Protein AF-A0A7Y5JQ44-F1 (afdb_monomer_lite)

Foldseek 3Di:
DPPVVVLLCVLLVVLCVVLVFDKDADDDPVQFDDLFPPDDTDGFARMWTDAPLEIEHEHEDDDLDLPNVVVCVSNLPPCVGGVPHGQYEYEYEYELVVPPPVSVVVNVVSVVVRPPDPRYHYDYYHDHSVCSNVSSVVSSVPRDNPPD

Radius of gyration: 15.03 Å; chains: 1; bounding box: 41×35×41 Å

Secondary structure (DSSP, 8-state):
---HHHHHHHHHHHHHHHTT--EEESSSGGGEE--STTSPPEE--SEEEEETTEEEEEEEESS--THHHHHHHGGGS-GGG-TTPPEEEEEEEEEGGG--HHHHHHHHHHHHHS---TTEEEEEEEE-GGGHHHHHHHHHHHS-----

pLDDT: mean 76.37, std 14.39, range [36.78, 96.12]

Structure (mmCIF, N/CA/C/O backbone):
data_AF-A0A7Y5JQ44-F1
#
_entry.id   AF-A0A7Y5JQ44-F1
#
loop_
_atom_site.group_PDB
_atom_site.id
_atom_site.type_symbol
_atom_site.label_atom_id
_atom_site.label_alt_id
_atom_site.label_comp_id
_atom_site.label_asym_id
_atom_site.label_entity_id
_atom_site.label_seq_id
_atom_site.pdbx_PDB_ins_code
_atom_site.Cartn_x
_atom_site.Cartn_y
_atom_site.Cartn_z
_atom_site.occupancy
_atom_site.B_iso_or_equiv
_atom_site.auth_seq_id
_atom_site.auth_comp_id
_atom_site.auth_asym_id
_atom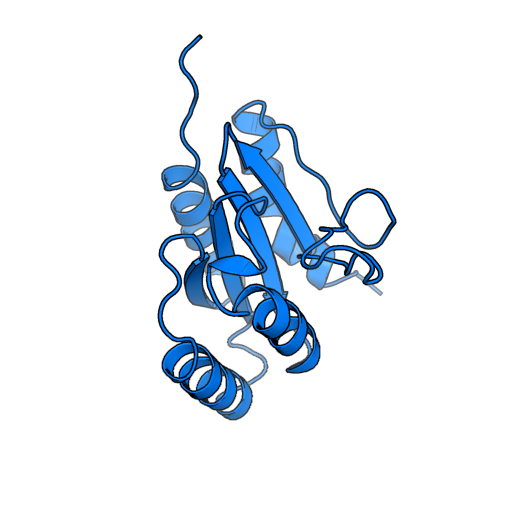_site.auth_atom_id
_atom_site.pdbx_PDB_model_num
ATOM 1 N N . MET A 1 1 ? 24.063 8.985 -3.036 1.00 36.78 1 MET A N 1
ATOM 2 C CA . MET A 1 1 ? 23.354 7.823 -3.611 1.00 36.78 1 MET A CA 1
ATOM 3 C C . MET A 1 1 ? 21.888 8.187 -3.660 1.00 36.78 1 MET A C 1
ATOM 5 O O . MET A 1 1 ? 21.375 8.625 -2.639 1.00 36.78 1 MET A O 1
ATOM 9 N N . ALA A 1 2 ? 21.256 8.141 -4.834 1.00 40.81 2 ALA A N 1
ATOM 10 C CA . ALA A 1 2 ? 19.824 8.403 -4.928 1.00 40.81 2 ALA A CA 1
ATOM 11 C C . ALA A 1 2 ? 19.093 7.365 -4.070 1.00 40.81 2 ALA A C 1
ATOM 13 O O . ALA A 1 2 ? 19.378 6.174 -4.180 1.00 40.81 2 ALA A O 1
ATOM 14 N N . ASN A 1 3 ? 18.216 7.818 -3.177 1.00 60.44 3 ASN A N 1
ATOM 15 C CA . ASN A 1 3 ? 17.438 6.920 -2.341 1.00 60.44 3 ASN A CA 1
ATOM 16 C C . ASN A 1 3 ? 16.402 6.234 -3.247 1.00 60.44 3 ASN A C 1
ATOM 18 O O . ASN A 1 3 ? 15.373 6.827 -3.561 1.00 60.44 3 ASN A O 1
ATOM 22 N N . HIS A 1 4 ? 16.731 5.050 -3.775 1.00 64.75 4 HIS A N 1
ATOM 23 C CA . HIS A 1 4 ? 15.924 4.358 -4.787 1.00 64.75 4 HIS A CA 1
ATOM 24 C C . HIS A 1 4 ? 14.474 4.160 -4.322 1.00 64.75 4 HIS A C 1
ATOM 26 O O . HIS A 1 4 ? 13.556 4.335 -5.117 1.00 64.75 4 HIS A O 1
ATOM 32 N N . GLU A 1 5 ? 14.261 3.922 -3.029 1.00 70.62 5 GLU A N 1
ATOM 33 C CA . GLU A 1 5 ? 12.936 3.822 -2.406 1.00 70.62 5 GLU A CA 1
ATOM 34 C C . GLU A 1 5 ? 12.140 5.130 -2.490 1.00 70.62 5 GLU A C 1
ATOM 36 O O . GLU A 1 5 ? 10.962 5.115 -2.841 1.00 70.62 5 GLU A O 1
ATOM 41 N N . ALA A 1 6 ? 12.787 6.282 -2.280 1.00 78.44 6 ALA A N 1
ATOM 42 C CA . ALA A 1 6 ? 12.116 7.579 -2.360 1.00 78.44 6 ALA A CA 1
ATOM 43 C C . ALA A 1 6 ? 11.533 7.837 -3.759 1.00 78.44 6 ALA A C 1
ATOM 45 O O . ALA A 1 6 ? 10.423 8.347 -3.871 1.00 78.44 6 ALA A O 1
ATOM 46 N N . ASN A 1 7 ? 12.237 7.427 -4.821 1.00 87.56 7 ASN A N 1
ATOM 47 C CA . ASN A 1 7 ? 11.745 7.573 -6.194 1.00 87.56 7 ASN A CA 1
ATOM 48 C C . ASN A 1 7 ? 10.535 6.675 -6.483 1.00 87.56 7 ASN A C 1
ATOM 50 O O . ASN A 1 7 ? 9.626 7.085 -7.200 1.00 87.56 7 ASN A O 1
ATOM 54 N N . TRP A 1 8 ? 10.509 5.470 -5.913 1.00 90.38 8 TRP A N 1
ATOM 55 C CA . TRP A 1 8 ? 9.403 4.523 -6.083 1.00 90.38 8 TRP A CA 1
ATOM 56 C C . TRP A 1 8 ? 8.129 4.962 -5.347 1.00 90.38 8 TRP A C 1
ATOM 58 O O . TRP A 1 8 ? 7.028 4.600 -5.756 1.00 90.38 8 TRP A O 1
ATOM 68 N N . LEU A 1 9 ? 8.259 5.794 -4.309 1.00 91.25 9 LEU A N 1
ATOM 69 C CA . LEU A 1 9 ? 7.126 6.365 -3.575 1.00 91.25 9 LEU A CA 1
ATOM 70 C C . LEU A 1 9 ? 6.496 7.586 -4.250 1.00 91.25 9 LEU A C 1
ATOM 72 O O . LEU A 1 9 ? 5.332 7.889 -3.982 1.00 91.25 9 LEU A O 1
ATOM 76 N N . LEU A 1 10 ? 7.229 8.293 -5.117 1.00 93.25 10 LEU A N 1
ATOM 77 C CA . LEU A 1 10 ? 6.767 9.552 -5.718 1.00 93.25 10 LEU A CA 1
ATOM 78 C C . LEU A 1 10 ? 5.389 9.451 -6.399 1.00 93.25 10 LEU A C 1
ATOM 80 O O . LEU A 1 10 ? 4.582 10.360 -6.195 1.00 93.25 10 LEU A O 1
ATOM 84 N N . PRO A 1 11 ? 5.061 8.397 -7.175 1.00 95.06 11 PRO A N 1
ATOM 85 C CA . PRO A 1 11 ? 3.728 8.263 -7.767 1.00 95.06 11 PRO A CA 1
ATOM 86 C C . PRO A 1 11 ? 2.599 8.241 -6.726 1.00 95.06 11 PRO A C 1
ATOM 88 O O . PRO A 1 11 ? 1.555 8.862 -6.927 1.00 95.06 11 PRO A O 1
ATOM 91 N N . PHE A 1 12 ? 2.821 7.587 -5.584 1.00 95.25 12 PHE A N 1
ATOM 92 C CA . PHE A 1 12 ? 1.846 7.499 -4.495 1.00 95.25 12 PHE A CA 1
ATOM 93 C C . PHE A 1 12 ? 1.682 8.842 -3.778 1.00 95.25 12 PHE A C 1
ATOM 95 O O . PHE A 1 12 ? 0.554 9.275 -3.540 1.00 95.25 12 PHE A O 1
ATOM 102 N N . GLN A 1 13 ? 2.790 9.539 -3.504 1.00 94.56 13 GLN A N 1
ATOM 103 C CA . GLN A 1 13 ? 2.778 10.877 -2.895 1.00 94.56 13 GLN A CA 1
ATOM 104 C C . GLN A 1 13 ? 2.011 11.874 -3.768 1.00 94.56 13 GLN A C 1
ATOM 106 O O . GLN A 1 13 ? 1.089 12.530 -3.288 1.00 94.56 13 GLN A O 1
ATOM 111 N N . LYS A 1 14 ? 2.293 11.899 -5.078 1.00 95.25 14 LYS A N 1
ATOM 112 C CA . LYS A 1 14 ? 1.587 12.758 -6.044 1.00 95.25 14 LYS A CA 1
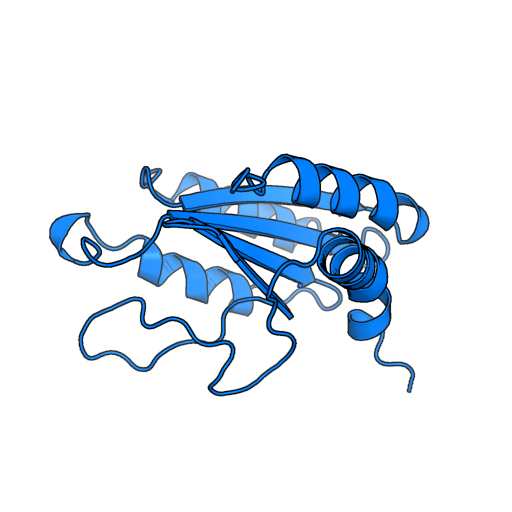ATOM 113 C C . LYS A 1 14 ? 0.081 12.516 -6.055 1.00 95.25 14 LYS A C 1
ATOM 115 O O . LYS A 1 14 ? -0.693 13.454 -6.227 1.00 95.25 14 LYS A O 1
ATOM 120 N N . ILE A 1 15 ? -0.354 11.265 -5.898 1.00 94.38 15 ILE A N 1
ATOM 121 C CA . ILE A 1 15 ? -1.780 10.935 -5.796 1.00 94.38 15 ILE A CA 1
ATOM 122 C C . ILE A 1 15 ? -2.376 11.469 -4.499 1.00 94.38 15 ILE A C 1
ATOM 124 O O . ILE A 1 15 ? -3.472 12.030 -4.542 1.00 94.38 15 ILE A O 1
ATOM 128 N N . CYS A 1 16 ? -1.672 11.314 -3.376 1.00 93.25 16 CYS A N 1
ATOM 129 C CA . CYS A 1 16 ? -2.122 11.835 -2.090 1.00 93.25 16 CYS A CA 1
ATOM 130 C C . CYS A 1 16 ? -2.275 13.358 -2.147 1.00 93.25 16 CYS A C 1
ATOM 132 O O . CYS A 1 16 ? -3.342 13.874 -1.831 1.00 93.25 16 CYS A O 1
ATOM 134 N N . GLU A 1 17 ? -1.274 14.062 -2.675 1.00 94.06 17 GLU A N 1
ATOM 135 C CA . GLU A 1 17 ? -1.298 15.516 -2.877 1.00 94.06 17 GLU A CA 1
ATOM 136 C C . GLU A 1 17 ? -2.436 15.950 -3.806 1.00 94.06 17 GLU A C 1
ATOM 138 O O . GLU A 1 17 ? -3.242 16.807 -3.450 1.00 94.06 17 GLU A O 1
ATOM 143 N N . LYS A 1 18 ? -2.568 15.314 -4.979 1.00 93.56 18 LYS A N 1
ATOM 144 C CA . LYS A 1 18 ? -3.624 15.629 -5.957 1.00 93.56 18 LYS A CA 1
ATOM 145 C C . LYS A 1 18 ? -5.030 15.455 -5.381 1.00 93.56 18 LYS A C 1
ATOM 147 O O . LYS A 1 18 ? -5.957 16.136 -5.813 1.00 93.56 18 LYS A O 1
ATOM 152 N N . ARG A 1 19 ? -5.201 14.514 -4.454 1.00 91.12 19 ARG A N 1
ATOM 153 C CA . ARG A 1 19 ? -6.483 14.206 -3.811 1.00 91.12 19 ARG A CA 1
ATOM 154 C C . ARG A 1 19 ? -6.657 14.873 -2.450 1.00 91.12 19 ARG A C 1
ATOM 156 O O . ARG A 1 19 ? -7.668 14.612 -1.806 1.00 91.12 19 ARG A O 1
ATOM 163 N N . ASN A 1 20 ? -5.711 15.716 -2.036 1.00 91.25 20 ASN A N 1
ATOM 164 C CA . ASN A 1 20 ? -5.694 16.360 -0.727 1.00 91.25 20 ASN A CA 1
ATOM 165 C C . ASN A 1 20 ? -5.854 15.355 0.434 1.00 91.25 20 ASN A C 1
ATOM 167 O O . ASN A 1 20 ? -6.616 15.581 1.371 1.00 91.25 20 ASN A O 1
ATOM 171 N N . LEU A 1 21 ? -5.177 14.208 0.328 1.00 90.25 21 LEU A N 1
ATOM 172 C CA . LEU A 1 21 ? -5.147 13.175 1.360 1.00 90.25 21 LEU A CA 1
ATOM 173 C C . LEU A 1 21 ? -4.020 13.471 2.345 1.00 90.25 21 LEU A C 1
ATOM 175 O O . LEU A 1 21 ? -2.890 13.729 1.933 1.00 90.25 21 LEU A O 1
ATOM 179 N N . GLU A 1 22 ? -4.306 13.369 3.639 1.00 90.25 22 GLU A N 1
ATOM 180 C CA . GLU A 1 22 ? -3.270 13.417 4.667 1.00 90.25 22 GLU A CA 1
ATOM 181 C C . GLU A 1 22 ? -2.464 12.115 4.656 1.00 90.25 22 GLU A C 1
ATOM 183 O O . GLU A 1 22 ? -3.023 11.016 4.735 1.00 90.25 22 GLU A O 1
ATOM 188 N N . TYR A 1 23 ? -1.139 12.234 4.553 1.00 90.62 23 TYR A N 1
ATOM 189 C CA . TYR A 1 23 ? -0.252 11.082 4.477 1.00 90.62 23 TYR A CA 1
ATOM 190 C C . TYR A 1 23 ? 1.034 11.280 5.282 1.00 90.62 23 TYR A C 1
ATOM 192 O O . TYR A 1 23 ? 1.530 12.394 5.445 1.00 90.62 23 TYR A O 1
ATOM 200 N N . THR A 1 24 ? 1.584 10.177 5.786 1.00 89.56 24 THR A N 1
ATOM 201 C CA . THR A 1 24 ? 2.880 10.122 6.478 1.00 89.56 24 THR A CA 1
ATOM 202 C C . THR A 1 24 ? 3.867 9.297 5.663 1.00 89.56 24 THR A C 1
ATOM 204 O O . THR A 1 24 ? 3.471 8.285 5.088 1.00 89.56 24 THR A O 1
ATOM 207 N N . ILE A 1 25 ? 5.142 9.701 5.630 1.00 87.19 25 ILE A N 1
ATOM 208 C CA . ILE A 1 25 ? 6.217 8.995 4.911 1.00 87.19 25 ILE A CA 1
ATOM 209 C C . ILE A 1 25 ? 7.396 8.650 5.821 1.00 87.19 25 ILE A C 1
ATOM 211 O O . ILE A 1 25 ? 7.679 9.362 6.786 1.00 87.19 25 ILE A O 1
ATOM 215 N N . GLY A 1 26 ? 8.129 7.602 5.449 1.00 73.56 26 GLY A N 1
ATOM 216 C CA . GLY A 1 26 ? 9.442 7.273 6.002 1.00 73.56 26 GLY A CA 1
ATOM 217 C C . GLY A 1 26 ? 9.432 6.699 7.422 1.00 73.56 26 GLY A C 1
ATOM 218 O O . GLY A 1 26 ? 8.414 6.232 7.937 1.00 73.56 26 GLY A O 1
ATOM 219 N N . GLN A 1 27 ? 10.613 6.700 8.046 1.00 62.16 27 GLN A N 1
ATOM 220 C CA . GLN A 1 27 ? 10.834 6.145 9.383 1.00 62.16 27 GLN A CA 1
ATOM 221 C C . GLN A 1 27 ? 10.608 7.204 10.473 1.00 62.16 27 GLN A C 1
ATOM 223 O O . GLN A 1 27 ? 11.093 8.328 10.362 1.00 62.16 27 GLN A O 1
ATOM 228 N N . GLY A 1 28 ? 9.917 6.843 11.560 1.00 60.38 28 GLY A N 1
ATOM 229 C CA . GLY A 1 28 ? 9.774 7.702 12.742 1.00 60.38 28 GLY A CA 1
ATOM 230 C C . GLY A 1 28 ? 8.482 7.475 13.526 1.00 60.38 28 GLY A C 1
ATOM 231 O O . GLY A 1 28 ? 7.590 6.762 13.074 1.00 60.38 28 GLY A O 1
ATOM 232 N N . ASN A 1 29 ? 8.366 8.114 14.696 1.00 58.38 29 ASN A N 1
ATOM 233 C CA . ASN A 1 29 ? 7.226 7.957 15.619 1.00 58.38 29 ASN A CA 1
ATOM 234 C C . ASN A 1 29 ? 5.868 8.283 14.982 1.00 58.38 29 ASN A C 1
ATOM 236 O O . ASN A 1 29 ? 4.848 7.733 15.384 1.00 58.38 29 ASN A O 1
ATOM 240 N N . GLN A 1 30 ? 5.852 9.157 13.972 1.00 65.62 30 GLN A N 1
ATOM 241 C CA . GLN A 1 30 ? 4.630 9.507 13.254 1.00 65.62 30 GLN A CA 1
ATOM 242 C C . GLN A 1 30 ? 4.152 8.399 12.314 1.00 65.62 30 GLN A C 1
ATOM 244 O O . GLN A 1 30 ? 2.967 8.365 12.015 1.00 65.62 30 GLN A O 1
ATOM 249 N N . ASN A 1 31 ? 5.019 7.468 11.900 1.00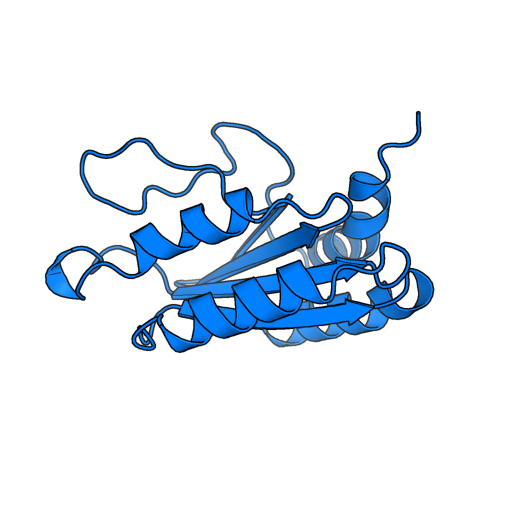 70.12 31 ASN A N 1
ATOM 250 C CA . ASN A 1 31 ? 4.683 6.353 11.015 1.00 70.12 31 ASN A CA 1
ATOM 251 C C . ASN A 1 31 ? 4.697 5.002 11.752 1.00 70.12 31 ASN A C 1
ATOM 253 O O . ASN A 1 31 ? 5.196 3.990 11.260 1.00 70.12 31 ASN A O 1
ATOM 257 N N . GLN A 1 32 ? 4.181 5.001 12.981 1.00 72.88 32 GLN A N 1
ATOM 258 C CA . GLN A 1 32 ? 4.017 3.796 13.784 1.00 72.88 32 GLN A CA 1
ATOM 259 C C . GLN A 1 32 ? 2.537 3.479 13.994 1.00 72.88 32 GLN A C 1
ATOM 261 O O . GLN A 1 32 ? 1.703 4.388 14.039 1.00 72.88 32 GLN A O 1
ATOM 266 N N . LEU A 1 33 ? 2.216 2.193 14.119 1.00 68.06 33 LEU A N 1
ATOM 267 C CA . LEU A 1 33 ? 0.910 1.721 14.577 1.00 68.06 33 LEU A CA 1
ATOM 268 C C . LEU A 1 33 ? 1.103 0.894 15.848 1.00 68.06 33 LEU A C 1
ATOM 270 O O . LEU A 1 33 ? 1.958 0.006 15.913 1.00 68.06 33 LEU A O 1
ATOM 274 N N . ALA A 1 34 ? 0.296 1.198 16.861 1.00 68.25 34 ALA A N 1
ATOM 275 C CA . ALA A 1 34 ? 0.174 0.367 18.046 1.00 68.25 34 ALA A CA 1
ATOM 276 C C . ALA A 1 34 ? -0.746 -0.808 17.700 1.00 68.25 34 ALA A C 1
ATOM 278 O O . ALA A 1 34 ? -1.965 -0.665 17.675 1.00 68.25 34 ALA A O 1
ATOM 279 N N . ILE A 1 35 ? -0.148 -1.951 17.367 1.00 62.94 35 ILE A N 1
ATOM 280 C CA . ILE A 1 35 ? -0.906 -3.150 17.000 1.00 62.94 35 ILE A CA 1
ATOM 281 C C . ILE A 1 35 ? -1.494 -3.818 18.246 1.00 62.94 35 ILE A C 1
ATOM 283 O O . ILE A 1 35 ? -2.651 -4.212 18.258 1.00 62.94 35 ILE A O 1
ATOM 287 N N . LEU A 1 36 ? -0.695 -3.971 19.301 1.00 61.50 36 LEU A N 1
ATOM 288 C CA . LEU A 1 36 ? -1.088 -4.719 20.4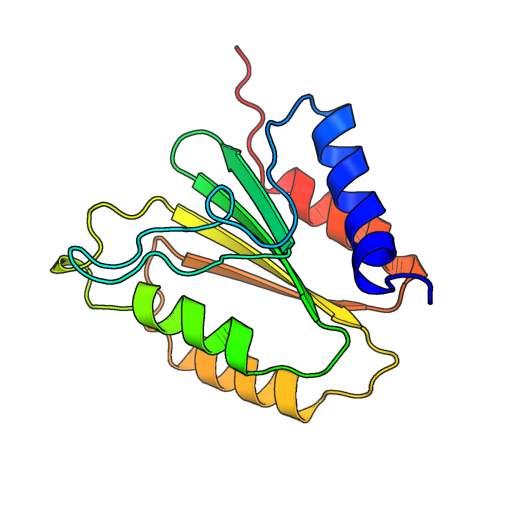89 1.00 61.50 36 LEU A CA 1
ATOM 289 C C . LEU A 1 36 ? -1.019 -3.814 21.720 1.00 61.50 36 LEU A C 1
ATOM 291 O O . LEU A 1 36 ? -0.034 -3.083 21.878 1.00 61.50 36 LEU A O 1
ATOM 295 N N . PRO A 1 37 ? -2.029 -3.860 22.610 1.00 58.75 37 PRO A N 1
ATOM 296 C CA . PRO A 1 37 ? -1.971 -3.122 23.859 1.00 58.75 37 PRO A CA 1
ATOM 297 C C . PRO A 1 37 ? -0.745 -3.581 24.658 1.00 58.75 37 PRO A C 1
ATOM 299 O O . PRO A 1 37 ? -0.521 -4.777 24.841 1.00 58.75 37 PRO A O 1
ATOM 302 N N . ASN A 1 38 ? 0.045 -2.618 25.137 1.00 64.44 38 ASN A N 1
ATOM 303 C CA . ASN A 1 38 ? 1.281 -2.821 25.908 1.00 64.44 38 ASN A CA 1
ATOM 304 C C . ASN A 1 38 ? 2.500 -3.350 25.131 1.00 64.44 38 ASN A C 1
ATOM 306 O O . ASN A 1 38 ? 3.507 -3.676 25.762 1.00 64.44 38 ASN A O 1
ATOM 310 N N . LEU A 1 39 ? 2.462 -3.400 23.795 1.00 65.31 39 LEU A N 1
ATOM 311 C CA . LEU A 1 39 ? 3.670 -3.594 22.990 1.00 65.31 39 LEU A CA 1
ATOM 312 C C . LEU A 1 39 ? 4.152 -2.277 22.371 1.00 65.31 39 LEU A C 1
ATOM 314 O O . LEU A 1 39 ? 3.342 -1.379 22.130 1.00 65.31 39 LEU A O 1
ATOM 318 N N . PRO A 1 40 ? 5.464 -2.151 22.091 1.00 64.00 40 PRO A N 1
ATOM 319 C CA . PRO A 1 40 ? 5.981 -1.020 21.339 1.00 64.00 40 PRO A CA 1
ATOM 320 C C . PRO A 1 40 ? 5.259 -0.884 19.999 1.00 64.00 40 PRO A C 1
ATOM 322 O O . PRO A 1 40 ? 5.079 -1.869 19.278 1.00 64.00 40 PRO A O 1
ATOM 325 N N . SER A 1 41 ? 4.878 0.344 19.655 1.00 68.88 41 SER A N 1
ATOM 326 C CA . SER A 1 41 ? 4.380 0.654 18.322 1.00 68.88 41 SER A CA 1
ATOM 327 C C . SER A 1 41 ? 5.453 0.298 17.297 1.00 68.88 41 SER A C 1
ATOM 329 O O . SER A 1 41 ? 6.629 0.629 17.466 1.00 68.88 41 SER A O 1
ATOM 331 N N . VAL A 1 42 ? 5.059 -0.385 16.229 1.00 67.19 42 VAL A N 1
ATOM 332 C CA . VAL A 1 42 ? 5.993 -0.773 15.168 1.00 67.19 42 VAL A CA 1
ATOM 333 C C . VAL A 1 42 ? 5.839 0.177 13.995 1.00 67.19 42 VAL A C 1
ATOM 335 O O . VAL A 1 42 ? 4.748 0.688 13.739 1.00 67.19 42 VAL A O 1
ATOM 338 N N . GLN A 1 43 ? 6.936 0.444 13.291 1.00 70.38 43 GLN A N 1
ATOM 339 C CA . GLN A 1 43 ? 6.876 1.227 12.063 1.00 70.38 43 GLN A CA 1
ATOM 340 C C . GLN A 1 43 ? 6.109 0.450 10.984 1.00 70.38 43 GLN A C 1
ATOM 342 O O . GLN A 1 43 ? 6.407 -0.726 10.758 1.00 70.38 43 GLN A O 1
ATOM 347 N N . PHE A 1 44 ? 5.174 1.122 10.311 1.00 72.50 44 PHE A N 1
ATOM 348 C CA . PHE A 1 44 ? 4.328 0.547 9.264 1.00 72.50 44 PHE A CA 1
ATOM 349 C C . PHE A 1 44 ? 4.468 1.294 7.945 1.00 72.50 44 PHE A C 1
ATOM 351 O O . PHE A 1 44 ? 4.107 2.466 7.872 1.00 72.50 44 PHE A O 1
ATOM 358 N N . GLY A 1 45 ? 4.899 0.595 6.898 1.00 77.56 45 GLY A N 1
ATOM 359 C CA . GLY A 1 45 ? 4.964 1.152 5.555 1.00 77.56 45 GLY A CA 1
ATOM 360 C C . GLY A 1 45 ? 6.040 2.202 5.347 1.00 77.56 45 GLY A C 1
ATOM 361 O O . GLY A 1 45 ? 6.637 2.749 6.281 1.00 77.56 45 GLY A O 1
ATOM 362 N N . ASP A 1 46 ? 6.206 2.531 4.078 1.00 87.06 46 ASP A N 1
ATOM 363 C CA . ASP A 1 46 ? 7.002 3.654 3.601 1.00 87.06 46 ASP A CA 1
ATOM 364 C C . ASP A 1 46 ? 6.140 4.899 3.369 1.00 87.06 46 ASP A C 1
ATOM 366 O O . ASP A 1 46 ? 6.625 6.029 3.475 1.00 87.06 46 ASP A O 1
ATOM 370 N N . LEU A 1 47 ? 4.850 4.691 3.084 1.00 90.69 47 LEU A N 1
ATOM 371 C CA . LEU A 1 47 ? 3.813 5.715 3.030 1.00 90.69 47 LEU A CA 1
ATOM 372 C C . LEU A 1 47 ? 2.526 5.182 3.661 1.00 90.69 47 LEU A C 1
ATOM 374 O O . LEU A 1 47 ? 2.155 4.026 3.467 1.00 90.69 47 LEU A O 1
ATOM 378 N N . ARG A 1 48 ? 1.815 6.038 4.392 1.00 89.88 48 ARG A N 1
ATOM 379 C CA . ARG A 1 48 ? 0.544 5.690 5.028 1.00 89.88 48 ARG A CA 1
ATOM 380 C C . ARG A 1 48 ? -0.465 6.819 4.897 1.00 89.88 48 ARG A C 1
ATOM 382 O O . ARG A 1 48 ? -0.121 7.974 5.119 1.00 89.88 48 ARG A O 1
ATOM 389 N N . VAL A 1 49 ? -1.706 6.463 4.595 1.00 90.38 49 VAL A N 1
ATOM 390 C CA . VAL A 1 49 ? -2.864 7.359 4.496 1.00 90.38 49 VAL A CA 1
ATOM 391 C C . VAL A 1 49 ? -3.938 6.852 5.444 1.00 90.38 49 VAL A C 1
ATOM 393 O O . VAL A 1 49 ? -4.265 5.667 5.418 1.00 90.38 49 VAL A O 1
ATOM 396 N N . ARG A 1 50 ? -4.515 7.735 6.258 1.00 87.31 50 ARG A N 1
ATOM 397 C CA . ARG A 1 50 ? -5.697 7.403 7.064 1.00 87.31 50 ARG A CA 1
ATOM 398 C C . ARG A 1 50 ? -6.943 7.948 6.371 1.00 87.31 50 ARG A C 1
ATOM 400 O O . ARG A 1 50 ? -6.970 9.118 6.004 1.00 87.31 50 ARG A O 1
ATOM 407 N N . SER A 1 51 ? -7.959 7.110 6.189 1.00 86.50 51 SER A N 1
ATOM 408 C CA . SER A 1 51 ? -9.249 7.493 5.610 1.00 86.50 51 SER A CA 1
ATOM 409 C C . SER A 1 51 ? -10.386 6.871 6.416 1.00 86.50 51 SER A C 1
ATOM 411 O O . SER A 1 51 ? -10.625 5.667 6.362 1.00 86.50 51 SER A O 1
ATOM 413 N N . GLY A 1 52 ? -11.082 7.687 7.214 1.00 84.31 52 GLY A N 1
ATOM 414 C CA . GLY A 1 52 ? -12.116 7.193 8.128 1.00 84.31 52 GLY A CA 1
ATOM 415 C C . GLY A 1 52 ? -11.559 6.164 9.120 1.00 84.31 52 GLY A C 1
ATOM 416 O O . GLY A 1 52 ? -10.601 6.456 9.833 1.00 84.31 52 GLY A O 1
ATOM 417 N N . ASN A 1 53 ? -12.152 4.965 9.131 1.00 81.06 53 ASN A N 1
ATOM 418 C CA . ASN A 1 53 ? -11.731 3.826 9.962 1.00 81.06 53 ASN A CA 1
ATOM 419 C C . ASN A 1 53 ? -10.773 2.867 9.225 1.00 81.06 53 ASN A C 1
ATOM 421 O O . ASN A 1 53 ? -10.632 1.704 9.623 1.00 81.06 53 ASN A O 1
ATOM 425 N N . GLU A 1 54 ? -10.157 3.330 8.136 1.00 85.94 54 GLU A N 1
ATOM 426 C CA . GLU A 1 54 ? -9.199 2.571 7.341 1.00 85.94 54 GLU A CA 1
ATOM 427 C C . GLU A 1 54 ? -7.832 3.261 7.309 1.00 85.94 54 GLU A C 1
ATOM 429 O O . GLU A 1 54 ? -7.703 4.485 7.230 1.00 85.94 54 GLU A O 1
ATOM 434 N N . THR A 1 55 ? -6.785 2.448 7.345 1.00 86.44 55 THR A N 1
ATOM 435 C CA . THR A 1 55 ? -5.400 2.853 7.156 1.00 86.44 55 THR A CA 1
ATOM 436 C C . THR A 1 55 ? -4.867 2.162 5.909 1.00 86.44 55 THR A C 1
ATOM 438 O O . THR A 1 55 ? -4.730 0.940 5.865 1.00 86.44 55 THR A O 1
ATOM 441 N N . HIS A 1 56 ? -4.532 2.944 4.890 1.00 89.69 56 HIS A N 1
ATOM 442 C CA . HIS A 1 56 ? -3.924 2.451 3.663 1.00 89.69 56 HIS A CA 1
ATOM 443 C C . HIS A 1 56 ? -2.414 2.611 3.755 1.00 89.69 56 HIS A C 1
ATOM 445 O O . HIS A 1 56 ? -1.911 3.690 4.069 1.00 89.69 56 HIS A O 1
ATOM 451 N N . VAL A 1 57 ? -1.689 1.536 3.481 1.00 88.62 57 VAL A N 1
ATOM 452 C CA . VAL A 1 57 ? -0.236 1.473 3.623 1.00 88.62 57 VAL A CA 1
ATOM 453 C C . VAL A 1 57 ? 0.371 1.138 2.272 1.00 88.62 57 VAL A C 1
ATOM 455 O O . VAL A 1 57 ? -0.127 0.256 1.576 1.00 88.62 57 VAL A O 1
ATOM 458 N N . VAL A 1 58 ? 1.447 1.823 1.905 1.00 90.62 58 VAL A N 1
ATOM 459 C CA . VAL A 1 58 ? 2.306 1.462 0.779 1.00 90.62 58 VAL A CA 1
ATOM 460 C C . VAL A 1 58 ? 3.647 1.013 1.336 1.00 90.62 58 VAL A C 1
ATOM 462 O O . VAL A 1 58 ? 4.263 1.717 2.137 1.00 90.62 58 VAL A O 1
ATOM 465 N N . GLU A 1 59 ? 4.083 -0.155 0.892 1.00 88.00 59 GLU A N 1
ATOM 466 C CA . GLU A 1 59 ? 5.386 -0.738 1.193 1.00 88.00 59 GLU A CA 1
ATOM 467 C C . GLU A 1 59 ? 6.105 -0.983 -0.136 1.00 88.00 59 GLU A C 1
ATOM 469 O O . GLU A 1 59 ? 5.546 -1.619 -1.038 1.00 88.00 59 GLU A O 1
ATOM 474 N N . ILE A 1 60 ? 7.320 -0.462 -0.271 1.00 87.06 60 ILE A N 1
ATOM 475 C CA . ILE A 1 60 ? 8.179 -0.652 -1.434 1.00 87.06 60 ILE A CA 1
ATOM 476 C C . ILE A 1 60 ? 9.338 -1.558 -1.030 1.00 87.06 60 ILE A C 1
ATOM 478 O O . ILE A 1 60 ? 10.204 -1.183 -0.248 1.00 87.06 60 ILE A O 1
ATOM 482 N N . GLU A 1 61 ? 9.407 -2.735 -1.640 1.00 81.62 61 GLU A N 1
ATOM 483 C CA . GLU A 1 61 ? 10.473 -3.696 -1.393 1.00 81.62 61 GLU A CA 1
ATOM 484 C C . GLU A 1 61 ? 11.479 -3.708 -2.551 1.00 81.62 61 GLU A C 1
ATOM 486 O O . GLU A 1 61 ? 11.207 -4.208 -3.651 1.00 81.62 61 GLU A O 1
ATOM 491 N N . ASN A 1 62 ? 12.667 -3.162 -2.275 1.00 71.69 62 ASN A N 1
ATOM 492 C CA . ASN A 1 62 ? 13.799 -3.103 -3.202 1.00 71.69 62 ASN A CA 1
ATOM 493 C C . ASN A 1 62 ? 14.984 -4.003 -2.789 1.00 71.69 62 ASN A C 1
ATOM 495 O O . ASN A 1 62 ? 15.861 -4.237 -3.616 1.00 71.69 62 ASN A O 1
ATOM 499 N N . GLY A 1 63 ? 15.035 -4.506 -1.548 1.00 62.81 63 GLY A N 1
ATOM 500 C CA . GLY A 1 63 ? 16.191 -5.213 -0.967 1.00 62.81 63 GLY A CA 1
ATOM 501 C C . GLY A 1 63 ? 15.937 -6.662 -0.527 1.00 62.81 63 GLY A C 1
ATOM 502 O O . GLY A 1 63 ? 16.874 -7.357 -0.133 1.00 62.81 63 GLY A O 1
ATOM 503 N N . GLY A 1 64 ? 14.698 -7.142 -0.611 1.00 53.62 64 GLY A N 1
ATOM 504 C CA . GLY A 1 64 ? 14.313 -8.502 -0.250 1.00 53.62 64 GLY A CA 1
ATOM 505 C C . GLY A 1 64 ? 14.155 -8.752 1.256 1.00 53.62 64 GLY A C 1
ATOM 506 O O . GLY A 1 64 ? 14.402 -9.860 1.732 1.00 53.62 64 GLY A O 1
ATOM 507 N N . GLY A 1 65 ? 13.763 -7.748 2.035 1.00 58.31 65 GLY A N 1
ATOM 508 C CA . GLY A 1 65 ? 13.557 -7.884 3.473 1.00 58.31 65 GLY A CA 1
ATOM 509 C C . GLY A 1 65 ? 12.237 -8.573 3.838 1.00 58.31 65 GLY A C 1
ATOM 510 O O . GLY A 1 65 ? 11.192 -7.945 3.954 1.00 58.31 65 GLY A O 1
ATOM 511 N N . VAL A 1 66 ? 12.272 -9.859 4.199 1.00 56.62 66 VAL A N 1
ATOM 512 C CA . VAL A 1 66 ? 11.103 -10.536 4.819 1.00 56.62 66 VAL A CA 1
ATOM 513 C C . VAL A 1 66 ? 10.716 -9.957 6.194 1.00 56.62 66 VAL A C 1
ATOM 515 O O . VAL A 1 66 ? 9.647 -10.251 6.728 1.00 56.62 66 VAL A O 1
ATOM 518 N N . THR A 1 67 ? 11.577 -9.128 6.787 1.00 56.22 67 THR A N 1
ATOM 519 C CA . THR A 1 67 ? 11.417 -8.538 8.123 1.00 56.22 67 THR A CA 1
ATOM 520 C C . THR A 1 67 ? 10.305 -7.503 8.205 1.00 56.22 67 THR A C 1
ATOM 522 O O . THR A 1 67 ? 9.675 -7.396 9.257 1.00 56.22 67 THR A O 1
ATOM 525 N N . ASN A 1 68 ? 10.011 -6.772 7.125 1.00 62.25 68 ASN A N 1
ATOM 526 C CA . ASN A 1 68 ? 8.885 -5.834 7.126 1.00 62.25 68 ASN A CA 1
ATOM 527 C C . ASN A 1 68 ? 7.549 -6.579 7.214 1.00 62.25 68 ASN A C 1
ATOM 529 O O . ASN A 1 68 ? 6.625 -6.124 7.878 1.00 62.25 68 ASN A O 1
ATOM 533 N N . LEU A 1 69 ? 7.501 -7.793 6.670 1.00 61.75 69 LEU A N 1
ATOM 534 C CA . LEU A 1 69 ? 6.307 -8.626 6.551 1.00 61.75 69 LEU A CA 1
ATOM 535 C C . LEU A 1 69 ? 5.915 -9.294 7.870 1.00 61.75 69 LEU A C 1
ATOM 537 O O . LEU A 1 69 ? 4.734 -9.369 8.202 1.00 61.75 69 LEU A O 1
ATOM 541 N N . ALA A 1 70 ? 6.902 -9.688 8.677 1.00 62.09 70 ALA A N 1
ATOM 542 C CA . ALA A 1 70 ? 6.671 -10.211 10.022 1.00 62.09 70 ALA A CA 1
ATOM 543 C C . ALA A 1 70 ? 6.011 -9.182 10.964 1.00 62.09 70 ALA A C 1
ATOM 545 O O . ALA A 1 70 ? 5.320 -9.576 11.901 1.00 62.09 70 ALA A O 1
ATOM 546 N N . LYS A 1 71 ? 6.158 -7.871 10.705 1.00 66.50 71 LYS A N 1
ATOM 547 C CA . LYS A 1 71 ? 5.509 -6.813 11.507 1.00 66.50 71 LYS A CA 1
ATOM 548 C C . LYS A 1 71 ? 3.984 -6.893 11.421 1.00 66.50 71 LYS A C 1
ATOM 550 O O . LYS A 1 71 ? 3.299 -6.672 12.414 1.00 66.50 71 LYS A O 1
ATOM 555 N N . TYR A 1 72 ? 3.469 -7.278 10.254 1.00 64.81 72 TYR A N 1
ATOM 556 C CA . TYR A 1 72 ? 2.038 -7.432 10.009 1.00 64.81 72 TYR A CA 1
ATOM 557 C C . TYR A 1 72 ? 1.476 -8.701 10.660 1.00 64.81 72 TYR A C 1
ATOM 559 O O . TYR A 1 72 ? 0.281 -8.761 10.917 1.00 64.81 72 TYR A O 1
ATOM 567 N N . TRP A 1 73 ? 2.321 -9.679 11.014 1.00 62.53 73 TRP A N 1
ATOM 568 C CA . TRP A 1 73 ? 1.884 -10.915 11.669 1.00 62.53 73 TRP A CA 1
ATOM 569 C C . TRP A 1 73 ? 1.305 -10.678 13.068 1.00 62.53 73 TRP A C 1
ATOM 571 O O . TRP A 1 73 ? 0.337 -11.321 13.460 1.00 62.53 73 TRP A O 1
ATOM 581 N N . ALA A 1 74 ? 1.850 -9.717 13.818 1.00 56.34 74 ALA A N 1
ATOM 582 C CA . ALA A 1 74 ? 1.311 -9.346 15.128 1.00 56.34 74 ALA A CA 1
ATOM 583 C C . ALA A 1 74 ? -0.094 -8.728 15.032 1.00 56.34 74 ALA A C 1
ATOM 585 O O . ALA A 1 74 ? -0.860 -8.812 15.989 1.00 56.34 74 ALA A O 1
ATOM 586 N N . ALA A 1 75 ? -0.446 -8.142 13.878 1.00 55.12 75 ALA A N 1
ATOM 587 C CA . ALA A 1 75 ? -1.795 -7.644 13.613 1.00 55.12 75 ALA A CA 1
ATOM 588 C C . ALA A 1 75 ? -2.801 -8.778 13.374 1.00 55.12 75 ALA A C 1
ATOM 590 O O . ALA A 1 75 ? -3.994 -8.532 13.320 1.00 55.12 75 ALA A O 1
ATOM 591 N N . LEU A 1 76 ? -2.333 -10.023 13.288 1.00 53.59 76 LEU A N 1
ATOM 592 C CA . LEU A 1 76 ? -3.139 -11.227 13.094 1.00 53.59 76 LEU A CA 1
ATOM 593 C C . LEU A 1 76 ? -3.368 -11.993 14.400 1.00 53.59 76 LEU A C 1
ATOM 595 O O . LEU A 1 76 ? -3.721 -13.174 14.372 1.00 53.59 76 LEU A O 1
ATOM 599 N N . ALA A 1 77 ? -3.117 -11.364 15.553 1.00 57.53 77 ALA A N 1
ATOM 600 C CA . ALA A 1 77 ? -3.515 -11.951 16.823 1.00 57.53 77 ALA A CA 1
ATOM 601 C C . ALA A 1 77 ? -5.046 -12.174 16.830 1.00 57.53 77 ALA A C 1
ATOM 603 O O . ALA A 1 77 ? -5.776 -11.469 16.127 1.00 57.53 77 ALA A O 1
ATOM 604 N N . PRO A 1 78 ? -5.551 -13.161 17.594 1.00 56.31 78 PRO A N 1
ATOM 605 C CA . PRO A 1 78 ? -6.978 -13.457 17.664 1.00 56.31 78 PRO A CA 1
ATOM 606 C C . PRO A 1 78 ? -7.829 -12.193 17.871 1.00 56.31 78 PRO A C 1
ATOM 608 O O . PRO A 1 78 ? -7.408 -11.265 18.558 1.00 56.31 78 PRO A O 1
ATOM 611 N N . ILE A 1 79 ? -9.030 -12.159 17.278 1.00 53.34 79 ILE A N 1
ATOM 612 C CA . ILE A 1 79 ? -9.926 -10.982 17.192 1.00 53.34 79 ILE A CA 1
ATOM 613 C C . ILE A 1 79 ? -10.072 -10.201 18.511 1.00 53.34 79 ILE A C 1
ATOM 615 O O . ILE A 1 79 ? -10.141 -8.975 18.493 1.00 53.34 79 ILE A O 1
ATOM 619 N N . ASN A 1 80 ? -10.063 -10.905 19.642 1.00 54.69 80 ASN A N 1
ATOM 620 C CA . ASN A 1 80 ? -10.197 -10.364 20.995 1.00 54.69 80 ASN A CA 1
ATOM 621 C C . ASN A 1 80 ? -8.960 -9.598 21.505 1.00 54.69 80 ASN A C 1
ATOM 623 O O . ASN A 1 80 ? -9.012 -9.006 22.578 1.00 54.69 80 ASN A O 1
ATOM 627 N N . VAL A 1 81 ? -7.848 -9.608 20.769 1.00 54.66 81 VAL A N 1
ATOM 628 C CA . VAL A 1 81 ? -6.624 -8.853 21.083 1.00 54.66 81 VAL A CA 1
ATOM 629 C C . VAL A 1 81 ? -6.529 -7.567 20.245 1.00 54.66 81 VAL A C 1
ATOM 631 O O . VAL A 1 81 ? -5.848 -6.619 20.632 1.00 54.66 81 VAL A O 1
ATOM 634 N N . CYS A 1 82 ? -7.255 -7.501 19.124 1.00 54.06 82 CYS A N 1
ATOM 635 C CA . CYS A 1 82 ? -7.106 -6.473 18.090 1.00 54.06 82 CYS A CA 1
ATOM 636 C C . CYS A 1 82 ? -8.383 -5.644 17.840 1.00 54.06 82 CYS A C 1
ATOM 638 O O . CYS A 1 82 ? -8.491 -4.982 16.808 1.00 54.06 82 CYS A O 1
ATOM 640 N N . GLU A 1 83 ? -9.355 -5.643 18.763 1.00 56.94 83 GLU A N 1
ATOM 641 C CA . GLU A 1 83 ? -10.650 -4.946 18.600 1.00 56.94 83 GLU A CA 1
ATOM 642 C C . GLU A 1 83 ? -10.508 -3.444 18.280 1.00 56.94 83 GLU A C 1
ATOM 644 O O . GLU A 1 83 ? -11.347 -2.863 17.581 1.00 56.94 83 GLU A O 1
ATOM 649 N N . HIS A 1 84 ? -9.410 -2.834 18.733 1.00 59.72 84 HIS A N 1
ATOM 650 C CA . HIS A 1 84 ? -9.092 -1.418 18.548 1.00 59.72 84 HIS A CA 1
ATOM 651 C C . HIS A 1 84 ? -8.308 -1.092 17.272 1.00 59.72 84 HIS A C 1
ATOM 653 O O . HIS A 1 84 ? -8.040 0.081 17.022 1.00 59.72 84 HIS A O 1
ATOM 659 N N . ILE A 1 85 ? -7.926 -2.087 16.469 1.00 63.50 85 ILE A N 1
ATOM 660 C CA . ILE A 1 85 ? -7.157 -1.827 15.254 1.00 63.50 85 ILE A CA 1
ATOM 661 C C . ILE A 1 85 ? -8.119 -1.502 14.107 1.00 63.50 85 ILE A C 1
ATOM 663 O O . ILE A 1 85 ? -9.048 -2.260 13.805 1.00 63.50 85 ILE A O 1
ATOM 667 N N . GLU A 1 86 ? -7.895 -0.347 13.489 1.00 73.50 86 GLU A N 1
ATOM 668 C CA . GLU A 1 86 ? -8.561 0.095 12.264 1.00 73.50 86 GLU A CA 1
ATOM 669 C C . GLU A 1 86 ? -8.301 -0.884 11.116 1.00 73.50 86 GLU A C 1
ATOM 671 O O . GLU A 1 86 ? -7.318 -1.625 11.129 1.00 73.50 86 GLU A O 1
ATOM 676 N N . ARG A 1 87 ? -9.174 -0.915 10.107 1.00 81.00 87 ARG A N 1
ATOM 677 C CA . ARG A 1 87 ? -8.934 -1.781 8.949 1.00 81.00 87 ARG A CA 1
ATOM 678 C C . ARG A 1 87 ? -7.663 -1.323 8.235 1.00 81.00 87 ARG A C 1
ATOM 680 O O . ARG A 1 87 ? -7.519 -0.145 7.938 1.00 81.00 87 ARG A O 1
ATOM 687 N N . VAL A 1 88 ? -6.749 -2.239 7.946 1.00 81.94 88 VAL A N 1
ATOM 688 C CA . VAL A 1 88 ? -5.502 -1.959 7.234 1.00 81.94 88 VAL A CA 1
ATOM 689 C C . VAL A 1 88 ? -5.581 -2.533 5.825 1.00 81.94 88 VAL A C 1
ATOM 691 O O . VAL A 1 88 ? -5.847 -3.721 5.646 1.00 81.94 88 VAL A O 1
ATOM 694 N N . VAL A 1 89 ? -5.312 -1.690 4.830 1.00 87.44 89 VAL A N 1
ATOM 695 C CA . VAL A 1 89 ? -5.210 -2.074 3.417 1.00 87.44 89 VAL A CA 1
ATOM 696 C C . VAL A 1 89 ? -3.774 -1.844 2.954 1.00 87.44 89 VAL A C 1
ATOM 698 O O . VAL A 1 89 ? -3.341 -0.709 2.753 1.00 87.44 89 VAL A O 1
ATOM 701 N N . LEU A 1 90 ? -3.019 -2.924 2.790 1.00 87.12 90 LEU A N 1
ATOM 702 C CA . LEU A 1 90 ? -1.623 -2.900 2.374 1.00 87.12 90 LEU A CA 1
ATOM 703 C C . LEU A 1 90 ? -1.500 -2.995 0.848 1.00 87.12 90 LEU A C 1
ATOM 705 O O . LEU A 1 90 ? -1.997 -3.929 0.224 1.00 87.12 90 LEU A O 1
ATOM 709 N N . THR A 1 91 ? -0.771 -2.062 0.250 1.00 91.38 91 THR A N 1
ATOM 710 C CA . THR A 1 91 ? -0.255 -2.130 -1.119 1.00 91.38 91 THR A CA 1
ATOM 711 C C . THR A 1 91 ? 1.237 -2.409 -1.049 1.00 91.38 91 THR A C 1
ATOM 713 O O . THR A 1 91 ? 2.023 -1.527 -0.712 1.00 91.38 91 THR A O 1
ATOM 716 N N . HIS A 1 92 ? 1.626 -3.640 -1.355 1.00 88.19 92 HIS A N 1
ATOM 717 C CA . HIS A 1 92 ? 3.016 -4.062 -1.326 1.00 88.19 92 HIS A CA 1
ATOM 718 C C . HIS A 1 92 ? 3.560 -4.182 -2.750 1.00 88.19 92 HIS A C 1
ATOM 720 O O . HIS A 1 92 ? 3.024 -4.926 -3.579 1.00 88.19 92 HIS A O 1
ATOM 726 N N . VAL A 1 93 ? 4.619 -3.431 -3.036 1.00 88.56 93 VAL A N 1
ATOM 727 C CA . VAL A 1 93 ? 5.239 -3.331 -4.353 1.00 88.56 93 VAL A CA 1
ATOM 728 C C . VAL A 1 93 ? 6.632 -3.941 -4.319 1.00 88.56 93 VAL A C 1
ATOM 730 O O . VAL A 1 93 ? 7.539 -3.418 -3.681 1.00 88.56 93 VAL A O 1
ATOM 733 N N . TYR A 1 94 ? 6.809 -5.025 -5.062 1.00 85.88 94 TYR A N 1
ATOM 734 C CA . TYR A 1 94 ? 8.097 -5.649 -5.315 1.00 85.88 94 TYR A CA 1
ATOM 735 C C . TYR A 1 94 ? 8.659 -5.154 -6.637 1.00 85.88 94 TYR A C 1
ATOM 737 O O . TYR A 1 94 ? 8.009 -5.254 -7.684 1.00 85.88 94 TYR A O 1
ATOM 745 N N . ASN A 1 95 ? 9.907 -4.708 -6.611 1.00 85.56 95 ASN A N 1
ATOM 746 C CA . ASN A 1 95 ? 10.625 -4.407 -7.835 1.00 85.56 95 ASN A CA 1
ATOM 747 C C . ASN A 1 95 ? 11.062 -5.702 -8.543 1.00 85.56 95 ASN A C 1
ATOM 749 O O . ASN A 1 95 ? 11.885 -6.476 -8.041 1.00 85.56 95 ASN A O 1
ATOM 753 N N . ARG A 1 96 ? 10.531 -5.920 -9.752 1.00 84.88 96 ARG A N 1
ATOM 754 C CA . ARG A 1 96 ? 10.803 -7.098 -10.592 1.00 84.88 96 ARG A CA 1
ATOM 755 C C . ARG A 1 96 ? 12.293 -7.280 -10.893 1.00 84.88 96 ARG A C 1
ATOM 757 O O . ARG A 1 96 ? 12.750 -8.418 -10.988 1.00 84.88 96 ARG A O 1
ATOM 764 N N . ALA A 1 97 ? 13.044 -6.187 -11.030 1.00 79.69 97 ALA A N 1
ATOM 765 C CA . ALA A 1 97 ? 14.449 -6.214 -11.437 1.00 79.69 97 ALA A CA 1
ATOM 766 C C . ALA A 1 97 ? 15.357 -6.956 -10.444 1.00 79.69 97 ALA A C 1
ATOM 768 O O . ALA A 1 97 ? 16.418 -7.437 -10.834 1.00 79.69 97 ALA A O 1
ATOM 769 N N . TYR A 1 98 ? 14.940 -7.090 -9.184 1.00 72.44 98 TYR A N 1
ATOM 770 C CA . TYR A 1 98 ? 15.759 -7.711 -8.148 1.00 72.44 98 TYR A CA 1
ATOM 771 C C . TYR A 1 98 ? 15.454 -9.201 -7.899 1.00 72.44 98 TYR A C 1
ATOM 773 O O . TYR A 1 98 ? 16.027 -9.807 -6.999 1.00 72.44 98 TYR A O 1
ATOM 781 N N . GLY A 1 99 ? 14.612 -9.839 -8.725 1.00 61.19 99 GLY A N 1
ATOM 782 C CA . GLY A 1 99 ? 14.594 -11.307 -8.849 1.00 61.19 99 GLY A CA 1
ATOM 783 C C . GLY A 1 99 ? 14.123 -12.090 -7.614 1.00 61.19 99 GLY A C 1
ATOM 784 O O . GLY A 1 99 ? 14.544 -13.225 -7.398 1.00 61.19 99 GLY A O 1
ATOM 785 N N . TYR A 1 100 ? 13.229 -11.527 -6.802 1.00 68.75 100 TYR A N 1
ATOM 786 C CA . TYR A 1 100 ? 12.881 -12.066 -5.482 1.00 68.75 100 TYR A CA 1
ATOM 787 C C . TYR A 1 100 ? 11.723 -13.080 -5.461 1.00 68.75 100 TYR A C 1
ATOM 789 O O . TYR A 1 100 ? 10.781 -12.957 -4.674 1.00 68.75 100 TYR A O 1
ATOM 797 N N . GLN A 1 101 ? 11.794 -14.127 -6.288 1.00 71.06 101 GLN A N 1
ATOM 798 C CA . GLN A 1 101 ? 10.772 -15.188 -6.293 1.00 71.06 101 GLN A CA 1
ATOM 799 C C . GLN A 1 101 ? 10.612 -15.866 -4.922 1.00 71.06 101 GLN A C 1
ATOM 801 O O . GLN A 1 101 ? 9.495 -16.198 -4.529 1.00 71.06 101 GLN A O 1
ATOM 806 N N . SER A 1 102 ? 11.702 -16.021 -4.164 1.00 71.69 102 SER A N 1
ATOM 807 C CA . SER A 1 102 ? 11.684 -16.584 -2.809 1.00 71.69 102 SER A CA 1
ATOM 808 C C . SER A 1 102 ? 10.940 -15.697 -1.808 1.00 71.69 102 SER A C 1
ATOM 810 O O . SER A 1 102 ? 10.150 -16.214 -1.027 1.00 71.69 102 SER A O 1
ATOM 812 N N . HIS A 1 103 ? 11.124 -14.374 -1.840 1.00 73.94 103 HIS A N 1
ATOM 813 C CA . HIS A 1 103 ? 10.406 -13.459 -0.941 1.00 73.94 103 HIS A CA 1
ATOM 814 C C . HIS A 1 103 ? 8.927 -13.376 -1.286 1.00 73.94 103 HIS A C 1
ATOM 816 O O . HIS A 1 103 ? 8.092 -13.380 -0.387 1.00 73.94 103 HIS A O 1
ATOM 822 N N . HIS A 1 104 ? 8.596 -13.393 -2.576 1.00 73.88 104 HIS A N 1
ATOM 823 C CA . HIS A 1 104 ? 7.211 -13.495 -3.019 1.00 73.88 104 HIS A CA 1
ATOM 824 C C . HIS A 1 104 ? 6.569 -14.823 -2.575 1.00 73.88 104 HIS A C 1
ATOM 826 O O . HIS A 1 104 ? 5.431 -14.840 -2.110 1.00 73.88 104 HIS A O 1
ATOM 832 N N . ALA A 1 105 ? 7.301 -15.940 -2.648 1.00 78.06 105 ALA A N 1
ATOM 833 C CA . ALA A 1 105 ? 6.829 -17.238 -2.165 1.00 78.06 105 ALA A CA 1
ATOM 834 C C . ALA A 1 105 ? 6.652 -17.269 -0.638 1.00 78.06 105 ALA A C 1
ATOM 836 O O . ALA A 1 105 ? 5.621 -17.736 -0.156 1.00 78.06 105 ALA A O 1
ATOM 837 N N . ILE A 1 106 ? 7.617 -16.734 0.121 1.00 76.00 106 ILE A N 1
ATOM 838 C CA . ILE A 1 106 ? 7.520 -16.584 1.581 1.00 76.00 106 ILE A CA 1
ATOM 839 C C . ILE A 1 106 ? 6.335 -15.694 1.938 1.00 76.00 106 ILE A C 1
ATOM 841 O O . ILE A 1 106 ? 5.596 -16.019 2.861 1.00 76.00 106 ILE A O 1
ATOM 845 N N . TRP A 1 107 ? 6.108 -14.613 1.197 1.00 75.81 107 TRP A N 1
ATOM 846 C CA . TRP A 1 107 ? 4.950 -13.767 1.423 1.00 75.81 107 TRP A CA 1
ATOM 847 C C . TRP A 1 107 ? 3.645 -14.508 1.171 1.00 75.81 107 TRP A C 1
ATOM 849 O O . TRP A 1 107 ? 2.790 -14.510 2.044 1.00 75.81 107 TRP A O 1
ATOM 859 N N . ASN A 1 108 ? 3.484 -15.158 0.018 1.00 76.69 108 ASN A N 1
ATOM 860 C CA . ASN A 1 108 ? 2.259 -15.904 -0.272 1.00 76.69 108 ASN A CA 1
ATOM 861 C C . ASN A 1 108 ? 2.016 -16.995 0.770 1.00 76.69 108 ASN A C 1
ATOM 863 O O . ASN A 1 108 ? 0.876 -17.213 1.172 1.00 76.69 108 ASN A O 1
ATOM 867 N N . PHE A 1 109 ? 3.083 -17.635 1.259 1.00 79.06 109 PHE A N 1
ATOM 868 C CA . PHE A 1 109 ? 2.998 -18.552 2.385 1.00 79.06 109 PHE A CA 1
ATOM 869 C C . PHE A 1 109 ? 2.509 -17.838 3.648 1.00 79.06 109 PHE A C 1
ATOM 871 O O . PHE A 1 109 ? 1.493 -18.254 4.194 1.00 79.06 109 PHE A O 1
ATOM 878 N N . LEU A 1 110 ? 3.170 -16.763 4.088 1.00 75.06 110 LEU A N 1
ATOM 879 C CA . LEU A 1 110 ? 2.771 -16.003 5.275 1.00 75.06 110 LEU A CA 1
ATOM 880 C C . LEU A 1 110 ? 1.322 -15.535 5.157 1.00 75.06 110 LEU A C 1
ATOM 882 O O . LEU A 1 110 ? 0.538 -15.849 6.039 1.00 75.06 110 LEU A O 1
ATOM 886 N N . TYR A 1 111 ? 0.957 -14.899 4.042 1.00 73.81 111 TYR A N 1
ATOM 887 C CA . TYR A 1 111 ? -0.399 -14.467 3.712 1.00 73.81 111 TYR A CA 1
ATOM 888 C C . TYR A 1 111 ? -1.407 -15.622 3.793 1.00 73.81 111 TYR A C 1
ATOM 890 O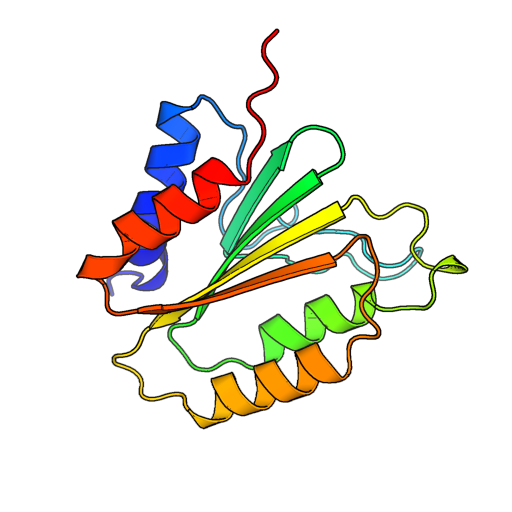 O . TYR A 1 111 ? -2.439 -15.486 4.434 1.00 73.81 111 TYR A O 1
ATOM 898 N N . SER A 1 112 ? -1.082 -16.800 3.246 1.00 75.81 112 SER A N 1
ATOM 899 C CA . SER A 1 112 ? -1.946 -17.992 3.341 1.00 75.81 112 SER A CA 1
ATOM 900 C C . SER A 1 112 ? -2.095 -18.551 4.760 1.00 75.81 112 SER A C 1
ATOM 902 O O . SER A 1 112 ? -3.024 -19.311 5.027 1.00 75.81 112 SER A O 1
ATOM 904 N N . LYS A 1 113 ? -1.150 -18.241 5.656 1.00 72.50 113 LYS A N 1
ATOM 905 C CA . LYS A 1 113 ? -1.207 -18.602 7.078 1.00 72.50 113 LYS A CA 1
ATOM 906 C C . LYS A 1 113 ? -1.875 -17.531 7.927 1.00 72.50 113 LYS A C 1
ATOM 908 O O . LYS A 1 113 ? -2.173 -17.810 9.086 1.00 72.50 113 LYS A O 1
ATOM 913 N N . MET A 1 114 ? -2.112 -16.347 7.370 1.00 69.31 114 MET A N 1
ATOM 914 C CA . MET A 1 114 ? -2.964 -15.351 7.995 1.00 69.31 114 MET A CA 1
ATOM 915 C C . MET A 1 114 ? -4.386 -15.897 7.914 1.00 69.31 114 MET A C 1
ATOM 917 O O . MET A 1 114 ? -4.966 -15.964 6.833 1.00 69.31 114 MET A O 1
ATOM 921 N N . ASP A 1 115 ? -4.931 -16.340 9.047 1.00 57.22 115 ASP A N 1
ATOM 922 C CA . ASP A 1 115 ? -6.370 -16.564 9.147 1.00 57.22 115 ASP A CA 1
ATOM 923 C C . ASP A 1 115 ? -7.011 -15.207 8.861 1.00 57.22 115 ASP A C 1
ATOM 925 O O . ASP A 1 115 ? -6.696 -14.237 9.553 1.00 57.22 115 ASP A O 1
ATOM 929 N N . VAL A 1 116 ? -7.717 -15.096 7.733 1.00 56.03 116 VAL A N 1
ATOM 930 C CA . VAL A 1 116 ? -7.927 -13.822 7.030 1.00 56.03 116 VAL A CA 1
ATOM 931 C C . VAL A 1 116 ? -8.784 -12.912 7.898 1.00 56.03 116 VAL A C 1
ATOM 933 O O . VAL A 1 116 ? -10.014 -12.934 7.869 1.00 56.03 116 VAL A O 1
ATOM 936 N N . TRP A 1 117 ? -8.111 -12.139 8.738 1.00 60.72 117 TRP A N 1
ATOM 937 C CA . TRP A 1 117 ? -8.732 -11.224 9.662 1.00 60.72 117 TRP A CA 1
ATOM 938 C C . TRP A 1 117 ? -9.525 -10.212 8.829 1.00 60.72 117 TRP A C 1
ATOM 940 O O . TRP A 1 117 ? -8.944 -9.569 7.954 1.00 60.72 117 TRP A O 1
ATOM 950 N N . PRO A 1 118 ? -10.838 -10.022 9.067 1.00 65.06 118 PRO A N 1
ATOM 951 C CA . PRO A 1 118 ? -11.683 -9.163 8.227 1.00 65.06 118 PRO A CA 1
ATOM 952 C C . PRO A 1 118 ? -11.245 -7.686 8.177 1.00 65.06 118 PRO A C 1
ATOM 954 O O . PRO A 1 118 ? -11.803 -6.893 7.415 1.00 65.06 118 PRO A O 1
ATOM 957 N N . ARG A 1 119 ? -10.253 -7.303 8.989 1.00 73.69 119 ARG A N 1
ATOM 958 C CA . ARG A 1 119 ? -9.671 -5.962 9.058 1.00 73.69 119 ARG A CA 1
ATOM 959 C C . ARG A 1 119 ? -8.286 -5.851 8.415 1.00 73.69 119 ARG A C 1
ATOM 961 O O . ARG A 1 119 ? -7.724 -4.767 8.472 1.00 73.69 119 ARG A O 1
ATOM 968 N N . PHE A 1 120 ? -7.746 -6.896 7.790 1.00 78.25 120 PHE A N 1
ATOM 969 C CA . PHE A 1 120 ? -6.500 -6.804 7.028 1.00 78.25 120 PHE A CA 1
ATOM 970 C C . PHE A 1 120 ? -6.705 -7.261 5.586 1.00 78.25 120 PHE A C 1
ATOM 972 O O . PHE A 1 120 ? -7.157 -8.372 5.317 1.00 78.25 120 PHE A O 1
ATOM 979 N N . GLU A 1 121 ? -6.338 -6.397 4.651 1.00 81.94 121 GLU A N 1
ATOM 980 C CA . GLU A 1 121 ? -6.324 -6.677 3.222 1.00 81.94 121 GLU A CA 1
ATOM 981 C C . GLU A 1 121 ? -4.929 -6.379 2.678 1.00 81.94 121 GLU A C 1
ATOM 983 O O . GLU A 1 121 ? -4.320 -5.374 3.040 1.00 81.94 121 GLU A O 1
ATOM 988 N N . ALA A 1 122 ? -4.413 -7.241 1.802 1.00 84.00 122 ALA A N 1
ATOM 989 C CA . ALA A 1 122 ? -3.127 -7.025 1.157 1.00 84.00 122 ALA A CA 1
ATOM 990 C C . ALA A 1 122 ? -3.223 -7.224 -0.354 1.00 84.00 122 ALA A C 1
ATOM 992 O O . ALA A 1 122 ? -3.778 -8.210 -0.838 1.00 84.00 122 ALA A O 1
ATOM 993 N N . HIS A 1 123 ? -2.617 -6.303 -1.095 1.00 87.31 123 HIS A N 1
ATOM 994 C CA . HIS A 1 123 ? -2.474 -6.355 -2.540 1.00 87.31 123 HIS A CA 1
ATOM 995 C C . HIS A 1 123 ? -1.006 -6.324 -2.913 1.00 87.31 123 HIS A C 1
ATOM 997 O O . HIS A 1 123 ? -0.256 -5.450 -2.478 1.00 87.31 123 HIS A O 1
ATOM 1003 N N . LEU A 1 124 ? -0.623 -7.278 -3.748 1.00 86.06 124 LEU A N 1
ATOM 1004 C CA . LEU A 1 124 ? 0.752 -7.518 -4.119 1.00 86.06 124 LEU A CA 1
ATOM 1005 C C . LEU A 1 124 ? 0.976 -7.224 -5.581 1.00 86.06 124 LEU A C 1
ATOM 1007 O O . LEU A 1 124 ? 0.257 -7.733 -6.440 1.00 86.06 124 LEU A O 1
ATOM 1011 N N . TYR A 1 125 ? 2.027 -6.464 -5.849 1.00 88.38 125 TYR A N 1
ATOM 1012 C CA . TYR A 1 125 ? 2.401 -6.077 -7.195 1.00 88.38 125 TYR A CA 1
ATOM 1013 C C . TYR A 1 125 ? 3.879 -6.364 -7.411 1.00 88.38 125 TYR A C 1
ATOM 1015 O O . TYR A 1 125 ? 4.720 -5.858 -6.679 1.00 88.38 125 TYR A O 1
ATOM 1023 N N . VAL A 1 126 ? 4.197 -7.171 -8.425 1.00 88.00 126 VAL A N 1
ATOM 1024 C CA . VAL A 1 126 ? 5.575 -7.390 -8.886 1.00 88.00 126 VAL A CA 1
ATOM 1025 C C . VAL A 1 126 ? 5.757 -6.645 -10.202 1.00 88.00 126 VAL A C 1
ATOM 1027 O O . VAL A 1 126 ? 5.321 -7.101 -11.265 1.00 88.00 126 VAL A O 1
ATOM 1030 N N . VAL A 1 127 ? 6.382 -5.478 -10.128 1.00 89.94 127 VAL A N 1
ATOM 1031 C CA . VAL A 1 127 ? 6.365 -4.490 -11.211 1.00 89.94 127 VAL A CA 1
ATOM 1032 C C . VAL A 1 127 ? 7.754 -3.956 -11.524 1.00 89.94 127 VAL A C 1
ATOM 1034 O O . VAL A 1 127 ? 8.652 -3.956 -10.682 1.00 89.94 127 VAL A O 1
ATOM 1037 N N . ALA A 1 128 ? 7.940 -3.530 -12.765 1.00 90.56 128 ALA A N 1
ATOM 1038 C CA . ALA A 1 128 ? 9.020 -2.650 -13.170 1.00 90.56 128 ALA A CA 1
ATOM 1039 C C . ALA A 1 128 ? 8.681 -1.191 -12.804 1.00 90.56 128 ALA A C 1
ATOM 1041 O O . ALA A 1 128 ? 7.538 -0.862 -12.478 1.00 90.56 128 ALA A O 1
ATOM 1042 N N . TYR A 1 129 ? 9.679 -0.307 -12.841 1.00 89.12 129 TYR A N 1
ATOM 1043 C CA . TYR A 1 129 ? 9.514 1.086 -12.408 1.00 89.12 129 TYR A CA 1
ATOM 1044 C C . TYR A 1 129 ? 8.460 1.835 -13.239 1.00 89.12 129 TYR A C 1
ATOM 1046 O O . TYR A 1 129 ? 7.646 2.582 -12.702 1.00 89.12 129 TYR A O 1
ATOM 1054 N N . GLU A 1 130 ? 8.431 1.594 -14.548 1.00 91.12 130 GLU A N 1
ATOM 1055 C CA . GLU A 1 130 ? 7.493 2.191 -15.502 1.00 91.12 130 GLU A CA 1
ATOM 1056 C C . GLU A 1 130 ? 6.022 1.805 -15.262 1.00 91.12 130 GLU A C 1
ATOM 1058 O O . GLU A 1 130 ? 5.115 2.483 -15.741 1.00 91.12 130 GLU A O 1
ATOM 1063 N N . GLU A 1 131 ? 5.768 0.746 -14.495 1.00 93.88 131 GLU A N 1
ATOM 1064 C CA . GLU A 1 131 ? 4.424 0.265 -14.163 1.00 93.88 131 GLU A CA 1
ATOM 1065 C C . GLU A 1 131 ? 3.896 0.876 -12.846 1.00 93.88 131 GLU A C 1
ATOM 1067 O O . GLU A 1 131 ? 2.727 0.681 -12.499 1.00 93.88 131 GLU A O 1
ATOM 1072 N N . LEU A 1 132 ? 4.708 1.650 -12.110 1.00 92.81 132 LEU A N 1
ATOM 1073 C CA . LEU A 1 132 ? 4.328 2.196 -10.799 1.00 92.81 132 LEU A CA 1
ATOM 1074 C C . LEU A 1 132 ? 3.097 3.102 -10.838 1.00 92.81 132 LEU A C 1
ATOM 1076 O O . LEU A 1 132 ? 2.279 3.050 -9.923 1.00 92.81 132 LEU A O 1
ATOM 1080 N N . ASP A 1 133 ? 2.909 3.884 -11.901 1.00 94.06 133 ASP A N 1
ATOM 1081 C CA . ASP A 1 133 ? 1.730 4.750 -12.042 1.00 94.06 133 ASP A CA 1
ATOM 1082 C C . ASP A 1 133 ? 0.419 3.951 -12.134 1.00 94.06 133 ASP A C 1
ATOM 1084 O O . ASP A 1 133 ? -0.661 4.474 -11.843 1.00 94.06 133 ASP A O 1
ATOM 1088 N N . ILE A 1 134 ? 0.473 2.688 -12.568 1.00 95.75 134 ILE A N 1
ATOM 1089 C CA . ILE A 1 134 ? -0.691 1.792 -12.572 1.00 95.75 134 ILE A CA 1
ATOM 1090 C C . ILE A 1 134 ? -0.996 1.371 -11.136 1.00 95.75 134 ILE A C 1
ATOM 1092 O O . ILE A 1 134 ? -2.130 1.510 -10.681 1.00 95.75 134 ILE A O 1
ATOM 1096 N N . VAL A 1 135 ? 0.022 0.927 -10.399 1.00 96.12 135 VAL A N 1
ATOM 1097 C CA . VAL A 1 135 ? -0.130 0.501 -9.000 1.00 96.12 135 VAL A CA 1
ATOM 1098 C C . VAL A 1 135 ? -0.590 1.657 -8.115 1.00 96.12 135 VAL A C 1
ATOM 1100 O O . VAL A 1 135 ? -1.482 1.484 -7.289 1.00 96.12 135 VAL A O 1
ATOM 1103 N N . ALA A 1 136 ? -0.053 2.857 -8.325 1.00 95.69 136 ALA A N 1
ATOM 1104 C CA . ALA A 1 136 ? -0.452 4.050 -7.591 1.00 95.69 136 ALA A CA 1
ATOM 1105 C C . ALA A 1 136 ? -1.931 4.403 -7.844 1.00 95.69 136 ALA A C 1
ATOM 1107 O O . ALA A 1 136 ? -2.655 4.744 -6.908 1.00 95.69 136 ALA A O 1
ATOM 1108 N N . ARG A 1 137 ? -2.421 4.262 -9.085 1.00 94.94 137 ARG A N 1
ATOM 1109 C CA . ARG A 1 137 ? -3.850 4.444 -9.407 1.00 94.94 137 ARG A CA 1
ATOM 1110 C C . ARG A 1 137 ? -4.733 3.407 -8.720 1.00 94.94 137 ARG A C 1
ATOM 1112 O O . ARG A 1 137 ? -5.726 3.782 -8.108 1.00 94.94 137 ARG A O 1
ATOM 1119 N N . LEU A 1 138 ? -4.328 2.141 -8.747 1.00 95.62 138 LEU A N 1
ATOM 1120 C CA . LEU A 1 138 ? -5.013 1.059 -8.040 1.00 95.62 138 LEU A CA 1
ATOM 1121 C C . LEU A 1 138 ? -5.064 1.321 -6.525 1.00 95.62 138 LEU A C 1
ATOM 1123 O O . LEU A 1 138 ? -6.106 1.142 -5.895 1.00 95.62 138 LEU A O 1
ATOM 1127 N N . PHE A 1 139 ? -3.963 1.777 -5.930 1.00 94.69 139 PHE A N 1
ATOM 1128 C CA . PHE A 1 139 ? -3.932 2.232 -4.539 1.00 94.69 139 PHE A CA 1
ATOM 1129 C C . PHE A 1 139 ? -4.950 3.355 -4.294 1.00 94.69 139 PHE A C 1
ATOM 1131 O O . PHE A 1 139 ? -5.724 3.291 -3.342 1.00 94.69 139 PHE A O 1
ATOM 1138 N N . ALA A 1 140 ? -5.008 4.346 -5.185 1.00 93.31 140 ALA A N 1
ATOM 1139 C CA . ALA A 1 140 ? -5.949 5.454 -5.088 1.00 93.31 140 ALA A CA 1
ATOM 1140 C C . ALA A 1 140 ? -7.407 4.969 -5.092 1.00 93.31 140 ALA A C 1
ATOM 1142 O O . ALA A 1 140 ? -8.187 5.377 -4.237 1.00 93.31 140 ALA A O 1
ATOM 1143 N N . GLU A 1 141 ? -7.784 4.097 -6.023 1.00 92.81 141 GLU A N 1
ATOM 1144 C CA . GLU A 1 141 ? -9.158 3.584 -6.158 1.00 92.81 141 GLU A CA 1
ATOM 1145 C C . GLU A 1 141 ? -9.688 2.924 -4.880 1.00 92.81 141 GLU A C 1
ATOM 1147 O O . GLU A 1 141 ? -10.894 2.906 -4.651 1.00 92.81 141 GLU A O 1
ATOM 1152 N N . ARG A 1 142 ? -8.787 2.426 -4.029 1.00 90.88 142 ARG A N 1
ATOM 1153 C CA . ARG A 1 142 ? -9.125 1.792 -2.751 1.00 90.88 142 ARG A CA 1
ATOM 1154 C C . ARG A 1 142 ? -9.333 2.775 -1.613 1.00 90.88 142 ARG A C 1
ATOM 1156 O O . ARG A 1 142 ? -9.909 2.389 -0.609 1.00 90.88 142 ARG A O 1
ATOM 1163 N N . ILE A 1 143 ? -8.856 4.010 -1.741 1.00 90.81 143 ILE A N 1
ATOM 1164 C CA . ILE A 1 143 ? -9.040 5.031 -0.713 1.00 90.81 143 ILE A CA 1
ATOM 1165 C C . ILE A 1 143 ? -10.377 5.718 -0.980 1.00 90.81 143 ILE A C 1
ATOM 1167 O O . ILE A 1 143 ? -10.489 6.418 -1.996 1.00 90.81 143 ILE A O 1
ATOM 1171 N N . PRO A 1 144 ? -11.381 5.589 -0.098 1.00 83.69 144 PRO A N 1
ATOM 1172 C CA . PRO A 1 144 ? -12.623 6.325 -0.262 1.00 83.69 144 PRO A CA 1
ATOM 1173 C C . PRO A 1 144 ? -12.345 7.832 -0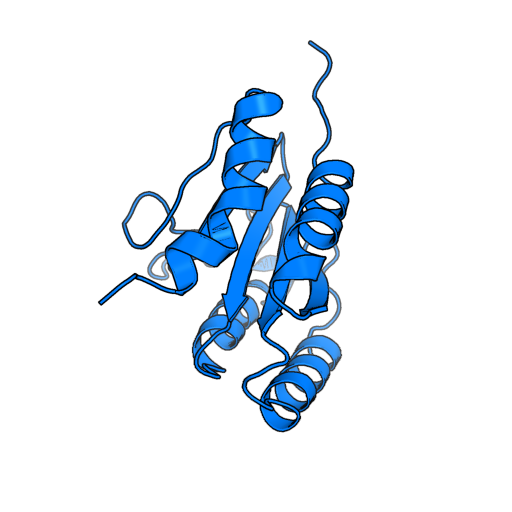.203 1.00 83.69 144 PRO A C 1
ATOM 1175 O O . PRO A 1 144 ? -11.628 8.314 0.675 1.00 83.69 144 PRO A O 1
ATOM 1178 N N . ILE A 1 145 ? -12.887 8.591 -1.161 1.00 76.44 145 ILE A N 1
ATOM 1179 C CA . ILE A 1 145 ? -12.997 10.047 -1.019 1.00 76.44 145 ILE A CA 1
ATOM 1180 C C . ILE A 1 145 ? -14.226 10.260 -0.151 1.00 76.44 145 ILE A C 1
ATOM 1182 O O . ILE A 1 145 ? -15.342 10.040 -0.621 1.00 76.44 145 ILE A O 1
ATOM 1186 N N . ASN A 1 146 ? -14.032 10.672 1.099 1.00 61.59 146 ASN A N 1
ATOM 1187 C CA . ASN A 1 146 ? -15.141 11.208 1.873 1.00 61.59 146 ASN A CA 1
ATOM 1188 C C . ASN A 1 146 ? -15.623 12.461 1.135 1.00 61.59 146 ASN A C 1
ATOM 1190 O O . ASN A 1 146 ? -14.952 13.492 1.153 1.00 61.59 146 ASN A O 1
ATOM 1194 N N . GLN A 1 147 ? -16.735 12.344 0.409 1.00 44.56 147 GLN A N 1
ATOM 1195 C CA . GLN A 1 147 ? -17.464 13.509 -0.070 1.00 44.56 147 GLN A CA 1
ATOM 1196 C C . GLN A 1 147 ? -17.996 14.198 1.188 1.00 44.56 147 GLN A C 1
ATOM 1198 O O . GLN A 1 147 ? -18.881 13.657 1.850 1.00 44.56 147 GLN A O 1
ATOM 1203 N N . GLN A 1 148 ? -17.350 15.300 1.578 1.00 44.28 148 GLN A N 1
ATOM 1204 C CA . GLN A 1 148 ? -17.913 16.232 2.554 1.00 44.28 148 GLN A CA 1
ATOM 1205 C C . GLN A 1 148 ? -19.187 16.857 1.990 1.00 44.28 148 GLN A C 1
ATOM 1207 O O . GLN A 1 148 ? -19.194 17.163 0.774 1.00 44.28 148 GLN A O 1
#

Sequence (148 aa):
MANHEANWLLPFQKICEKRNLEYTIGQGNQNQLAILPNLPSVQFGDLRVRSGNETHVVEIENGGGVTNLAKYWAALAPINVCEHIERVVLTHVYNRAYGYQSHHAIWNFLYSKMDVWPRFEAHLYVVAYEELDIVARLFAERIPINQQ